Protein AF-A0A972ESP3-F1 (afdb_monomer)

Foldseek 3Di:
DDPLLVVLVVVLVVVVVVLVVVVVVDVVCDVCCDPPNVLQVQLVSQLVSCLSVQNLVSLLVSLLSNLVSVQVVCCVVQVHLRPLCSLLSNLVSQLSSCVRHPVRHPSNLVSVLSNLSSVLSCLLRVVVRPPVDVCSVVCNVVSVVSNVVSVVVVVVVPDD

Radius of gyration: 18.76 Å; Cα contacts (8 Å, |Δi|>4): 196; chains: 1; bounding box: 50×25×58 Å

Sequence (160 aa):
MSKRQQIAFGATLLLIGTALFARQYLPALEPFLSWPLLLVPLGLLGMVSAAILQQGGWLISSTLVTGIGANLWADRALDGGTWASMLAFLGLGLILADLFDPDEKDTWRPGLILIAVSAVLFLLLGGKKYLPWPQLSAFSPLAIALVGLIYILAGLSRKK

Structure (mmCIF, N/CA/C/O backbone):
data_AF-A0A972ESP3-F1
#
_entry.id   AF-A0A972ESP3-F1
#
loop_
_atom_site.group_PDB
_atom_site.id
_atom_site.type_symbol
_atom_site.label_atom_id
_atom_site.label_alt_id
_atom_site.label_comp_id
_atom_site.label_asym_id
_atom_site.label_entity_id
_atom_site.label_seq_id
_atom_site.pdbx_PDB_ins_code
_atom_site.Cartn_x
_atom_site.Cartn_y
_atom_site.Cartn_z
_atom_site.occupancy
_atom_site.B_iso_or_equiv
_atom_site.auth_seq_id
_atom_site.auth_comp_id
_atom_site.auth_asym_id
_atom_site.auth_atom_id
_atom_site.pdbx_PDB_model_num
ATOM 1 N N . MET A 1 1 ? -5.924 4.522 27.106 1.00 67.12 1 MET A N 1
ATOM 2 C CA . MET A 1 1 ? -5.647 3.712 25.899 1.00 67.12 1 MET A CA 1
ATOM 3 C C . MET A 1 1 ? -6.671 2.597 25.800 1.00 67.12 1 MET A C 1
ATOM 5 O O . MET A 1 1 ? -6.947 1.964 26.812 1.00 67.12 1 MET A O 1
ATOM 9 N N . SER A 1 2 ? -7.242 2.366 24.620 1.00 89.31 2 SER A N 1
ATOM 10 C CA . SER A 1 2 ? -8.153 1.240 24.383 1.00 89.31 2 SER A CA 1
ATOM 11 C C . SER A 1 2 ? -7.381 -0.081 24.232 1.00 89.31 2 SER A C 1
ATOM 13 O O . SER A 1 2 ? -6.200 -0.077 23.878 1.00 89.31 2 SER A O 1
ATOM 15 N N . LYS A 1 3 ? -8.046 -1.228 24.448 1.00 89.06 3 LYS A N 1
ATOM 16 C CA . LYS A 1 3 ? -7.444 -2.559 24.206 1.00 89.06 3 LYS A CA 1
ATOM 17 C C . LYS A 1 3 ? -6.880 -2.680 22.782 1.00 89.06 3 LYS A C 1
ATOM 19 O O . LYS A 1 3 ? -5.799 -3.223 22.596 1.00 89.06 3 LYS A O 1
ATOM 24 N N . ARG A 1 4 ? -7.574 -2.111 21.788 1.00 85.38 4 ARG A N 1
ATOM 25 C CA . ARG A 1 4 ? -7.124 -2.070 20.385 1.00 85.38 4 ARG A CA 1
ATOM 26 C C . ARG A 1 4 ? -5.835 -1.270 20.211 1.00 85.38 4 ARG A C 1
ATOM 28 O O . ARG A 1 4 ? -4.937 -1.737 19.526 1.00 85.38 4 ARG A O 1
ATOM 35 N N . GLN A 1 5 ? -5.711 -0.118 20.874 1.00 88.00 5 GLN A N 1
ATOM 36 C CA . GLN A 1 5 ? -4.477 0.680 20.865 1.00 88.00 5 GLN A CA 1
ATOM 37 C C . GLN A 1 5 ? -3.299 -0.063 21.488 1.00 88.00 5 GLN A C 1
ATOM 39 O O . GLN A 1 5 ? -2.206 -0.028 20.934 1.00 88.00 5 GLN A O 1
ATOM 44 N N . GLN A 1 6 ? -3.520 -0.770 22.597 1.00 90.06 6 GLN A N 1
ATOM 45 C CA . GLN A 1 6 ? -2.475 -1.582 23.223 1.00 90.06 6 GLN A CA 1
ATOM 46 C C . GLN A 1 6 ? -2.024 -2.725 22.308 1.00 90.06 6 GLN A C 1
ATOM 48 O O . GLN A 1 6 ? -0.825 -2.939 22.156 1.00 90.06 6 GLN A O 1
ATOM 53 N N . ILE A 1 7 ? -2.967 -3.413 21.656 1.00 89.56 7 ILE A N 1
ATOM 54 C CA . ILE A 1 7 ? -2.663 -4.486 20.699 1.00 89.56 7 ILE A CA 1
ATOM 55 C C . ILE A 1 7 ? -1.924 -3.936 19.477 1.00 89.56 7 ILE A C 1
ATOM 57 O O . ILE A 1 7 ? -0.883 -4.475 19.123 1.00 89.56 7 ILE A O 1
ATOM 61 N N . ALA A 1 8 ? -2.415 -2.859 18.856 1.00 86.81 8 ALA A N 1
ATOM 62 C CA . ALA A 1 8 ? -1.786 -2.266 17.675 1.00 86.81 8 ALA A CA 1
ATOM 63 C C . ALA A 1 8 ? -0.355 -1.802 17.979 1.00 86.81 8 ALA A C 1
ATOM 65 O O . ALA A 1 8 ? 0.578 -2.132 17.248 1.00 86.81 8 ALA A O 1
ATOM 66 N N . PHE A 1 9 ? -0.161 -1.097 19.096 1.00 89.50 9 PHE A N 1
ATOM 67 C CA . PHE A 1 9 ? 1.152 -0.606 19.499 1.00 89.50 9 PHE A CA 1
ATOM 68 C C . PHE A 1 9 ? 2.101 -1.747 19.884 1.00 89.50 9 PHE A C 1
ATOM 70 O O . PHE A 1 9 ? 3.244 -1.774 19.434 1.00 89.50 9 PHE A O 1
ATOM 77 N N . GLY A 1 10 ? 1.618 -2.728 20.654 1.00 89.50 10 GLY A N 1
ATOM 78 C CA . GLY A 1 10 ? 2.394 -3.909 21.031 1.00 89.50 10 GLY A CA 1
ATOM 79 C C . GLY A 1 10 ? 2.805 -4.750 19.823 1.00 89.50 10 GLY A C 1
ATOM 80 O O . GLY A 1 10 ? 3.971 -5.114 19.705 1.00 89.50 10 GLY A O 1
ATOM 81 N N . ALA A 1 11 ? 1.883 -4.996 18.888 1.00 90.81 11 ALA A N 1
ATOM 82 C CA . ALA A 1 11 ? 2.170 -5.704 17.642 1.00 90.81 11 ALA A CA 1
ATOM 83 C C . ALA A 1 11 ? 3.188 -4.941 16.782 1.00 90.81 11 ALA A C 1
ATOM 85 O O . ALA A 1 11 ? 4.127 -5.542 16.267 1.00 90.81 11 ALA A O 1
ATOM 86 N N . THR A 1 12 ? 3.051 -3.616 16.680 1.00 89.69 12 THR A N 1
ATOM 87 C CA . THR A 1 12 ? 3.996 -2.767 15.939 1.00 89.69 12 THR A CA 1
ATOM 88 C C . THR A 1 12 ? 5.397 -2.847 16.532 1.00 89.69 12 THR A C 1
ATOM 90 O O . THR A 1 12 ? 6.356 -3.104 15.809 1.00 89.69 12 THR A O 1
ATOM 93 N N . LEU A 1 13 ? 5.524 -2.675 17.850 1.00 92.19 13 LEU A N 1
ATOM 94 C CA . LEU A 1 13 ? 6.809 -2.764 18.544 1.00 92.19 13 LEU A CA 1
ATOM 95 C C . LEU A 1 13 ? 7.439 -4.148 18.407 1.00 92.19 13 LEU A C 1
ATOM 97 O O . LEU A 1 13 ? 8.644 -4.242 18.181 1.00 92.19 13 LEU A O 1
ATOM 101 N N . LEU A 1 14 ? 6.634 -5.208 18.509 1.00 92.88 14 LEU A N 1
ATOM 102 C CA . LEU A 1 14 ? 7.101 -6.577 18.330 1.00 92.88 14 LEU A CA 1
ATOM 103 C C . LEU A 1 14 ? 7.656 -6.780 16.918 1.00 92.88 14 LEU A C 1
ATOM 105 O O . LEU A 1 14 ? 8.784 -7.237 16.778 1.00 92.88 14 LEU A O 1
ATOM 109 N N . LEU A 1 15 ? 6.925 -6.367 15.880 1.00 91.69 15 LEU A N 1
ATOM 110 C CA . LEU A 1 15 ? 7.372 -6.507 14.492 1.00 91.69 15 LEU A CA 1
ATOM 111 C C . LEU A 1 15 ? 8.633 -5.684 14.197 1.00 91.69 15 LEU A C 1
ATOM 113 O O . LEU A 1 15 ? 9.554 -6.194 13.560 1.00 91.69 15 LEU A O 1
ATOM 117 N N . ILE A 1 16 ? 8.713 -4.447 14.697 1.00 90.25 16 ILE A N 1
ATOM 118 C CA . ILE A 1 16 ? 9.914 -3.608 14.562 1.00 90.25 16 ILE A CA 1
ATOM 119 C C . ILE A 1 16 ? 11.102 -4.260 15.276 1.00 90.25 16 ILE A C 1
ATOM 121 O O . ILE A 1 16 ? 12.173 -4.397 14.687 1.00 90.25 16 ILE A O 1
ATOM 125 N N . GLY A 1 17 ? 10.921 -4.699 16.524 1.00 90.50 17 GLY A N 1
ATOM 126 C CA . GLY A 1 17 ? 11.969 -5.350 17.307 1.00 90.50 17 GLY A CA 1
ATOM 127 C C . GLY A 1 17 ? 12.474 -6.630 16.643 1.00 90.50 17 GLY A C 1
ATOM 128 O O . GLY A 1 17 ? 13.682 -6.814 16.499 1.00 90.50 17 GLY A O 1
ATOM 129 N N . THR A 1 18 ? 11.563 -7.478 16.159 1.00 90.38 18 THR A N 1
ATOM 130 C CA . THR A 1 18 ? 11.909 -8.695 15.417 1.00 90.38 18 THR A CA 1
ATOM 131 C C . THR A 1 18 ? 12.657 -8.375 14.125 1.00 90.38 18 THR A C 1
ATOM 133 O O . THR A 1 18 ? 13.658 -9.027 13.844 1.00 90.38 18 THR A O 1
ATOM 136 N N . ALA A 1 19 ? 12.238 -7.362 13.361 1.00 87.25 19 ALA A N 1
ATOM 137 C CA . ALA A 1 19 ? 12.924 -6.968 12.131 1.00 87.25 19 ALA A CA 1
ATOM 138 C C . ALA A 1 19 ? 14.351 -6.456 12.397 1.00 87.25 19 ALA A C 1
ATOM 140 O O . ALA A 1 19 ? 15.290 -6.846 11.701 1.00 87.25 19 ALA A O 1
ATOM 141 N N . LEU A 1 20 ? 14.535 -5.628 13.431 1.00 89.12 20 LEU A N 1
ATOM 142 C CA . LEU A 1 20 ? 15.851 -5.114 13.825 1.00 89.12 20 LEU A CA 1
ATOM 143 C C . LEU A 1 20 ? 16.772 -6.212 14.363 1.00 89.12 20 LEU A C 1
ATOM 145 O O . LEU A 1 20 ? 17.969 -6.193 14.083 1.00 89.12 20 LEU A O 1
ATOM 149 N N . PHE A 1 21 ? 16.227 -7.178 15.103 1.00 90.94 21 PHE A N 1
ATOM 150 C CA . PHE A 1 21 ? 16.976 -8.346 15.557 1.00 90.94 21 PHE A CA 1
ATOM 151 C C . PHE A 1 21 ? 17.382 -9.233 14.373 1.00 90.94 21 PHE A C 1
ATOM 153 O O . PHE A 1 21 ? 18.556 -9.561 14.218 1.00 90.94 21 PHE A O 1
ATOM 160 N N . ALA A 1 22 ? 16.438 -9.554 13.483 1.00 89.94 22 ALA A N 1
ATOM 161 C CA . ALA A 1 22 ? 16.681 -10.383 12.304 1.00 89.94 22 ALA A CA 1
ATOM 162 C C . ALA A 1 22 ? 17.736 -9.778 11.365 1.00 89.94 22 ALA A C 1
ATOM 164 O O . ALA A 1 22 ? 18.548 -10.516 10.807 1.00 89.94 22 ALA A O 1
ATOM 165 N N . ARG A 1 23 ? 17.784 -8.443 11.241 1.00 87.56 23 ARG A N 1
ATOM 166 C CA . ARG A 1 23 ? 18.795 -7.717 10.455 1.00 87.56 23 ARG A CA 1
ATOM 167 C C . ARG A 1 23 ? 20.233 -8.089 10.830 1.00 87.56 23 ARG A C 1
ATOM 169 O O . ARG A 1 23 ? 21.089 -8.113 9.95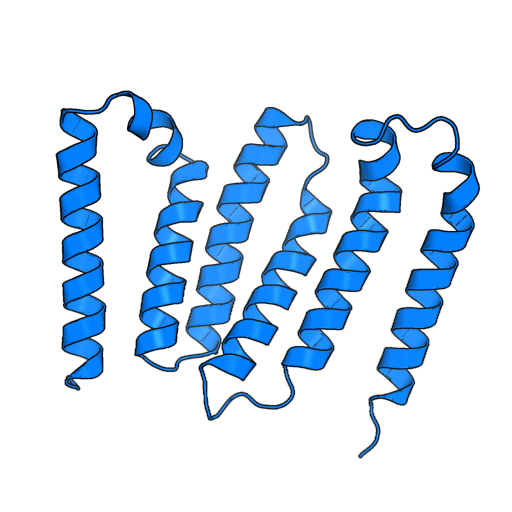5 1.00 87.56 23 ARG A O 1
ATOM 176 N N . GLN A 1 24 ? 20.503 -8.392 12.100 1.00 88.75 24 GLN A N 1
ATOM 177 C CA . GLN A 1 24 ? 21.856 -8.721 12.571 1.00 88.75 24 GLN A CA 1
ATOM 178 C C . GLN A 1 24 ? 22.343 -10.089 12.073 1.00 88.75 24 GLN A C 1
ATOM 180 O O . GLN A 1 24 ? 23.546 -10.307 11.959 1.00 88.75 24 GLN A O 1
ATOM 185 N N . TYR A 1 25 ? 21.417 -11.000 11.763 1.00 92.31 25 TYR A N 1
ATOM 186 C CA . TYR A 1 25 ? 21.721 -12.388 11.400 1.00 92.31 25 TYR A CA 1
ATOM 187 C C . TYR A 1 25 ? 21.428 -12.709 9.929 1.00 92.31 25 TYR A C 1
ATOM 189 O O . TYR A 1 25 ? 21.960 -13.680 9.394 1.00 92.31 25 TYR A O 1
ATOM 197 N N . LEU A 1 26 ? 20.592 -11.908 9.263 1.00 91.94 26 LEU A N 1
ATOM 198 C CA . LEU A 1 26 ? 20.166 -12.115 7.880 1.00 91.94 26 LEU A CA 1
ATOM 199 C C . LEU A 1 26 ? 20.594 -10.925 7.006 1.00 91.94 26 LEU A C 1
ATOM 201 O O . LEU A 1 26 ? 19.820 -9.978 6.844 1.00 91.94 26 LEU A O 1
ATOM 205 N N . PRO A 1 27 ? 21.781 -10.974 6.370 1.00 87.19 27 PRO A N 1
ATOM 206 C CA . PRO A 1 27 ? 22.252 -9.893 5.498 1.00 87.19 27 PRO A CA 1
ATOM 207 C C . PRO A 1 27 ? 21.335 -9.665 4.286 1.00 87.19 27 PRO A C 1
ATOM 209 O O . PRO A 1 27 ? 21.300 -8.571 3.736 1.00 87.19 27 PRO A O 1
ATOM 212 N N . ALA A 1 28 ? 20.523 -10.657 3.903 1.00 88.75 28 ALA A N 1
ATOM 213 C CA . ALA A 1 28 ? 19.506 -10.519 2.860 1.00 88.75 28 ALA A CA 1
ATOM 214 C C . ALA A 1 28 ? 18.411 -9.477 3.183 1.00 88.75 28 ALA A C 1
ATOM 216 O O . ALA A 1 28 ? 17.700 -9.047 2.278 1.00 88.75 28 ALA A O 1
ATOM 217 N N . LEU A 1 29 ? 18.263 -9.060 4.449 1.00 85.50 29 LEU A N 1
ATOM 218 C CA . LEU A 1 29 ? 17.293 -8.040 4.863 1.00 85.50 29 LEU A CA 1
ATOM 219 C C . LEU A 1 29 ? 17.808 -6.601 4.703 1.00 85.50 29 LEU A C 1
ATOM 221 O O . LEU A 1 29 ? 16.993 -5.679 4.685 1.00 85.50 29 LEU A O 1
ATOM 225 N N . GLU A 1 30 ? 19.123 -6.389 4.562 1.00 86.69 30 GLU A N 1
ATOM 226 C CA . GLU A 1 30 ? 19.724 -5.050 4.419 1.00 86.69 30 GLU A CA 1
ATOM 227 C C . GLU A 1 30 ? 19.087 -4.211 3.298 1.00 86.69 30 GLU A C 1
ATOM 229 O O . GLU A 1 30 ? 18.685 -3.075 3.561 1.00 86.69 30 GLU A O 1
ATOM 234 N N . PRO A 1 31 ? 18.881 -4.738 2.073 1.00 85.69 31 PRO A N 1
ATOM 235 C CA . PRO A 1 31 ? 18.258 -3.962 1.005 1.00 85.69 31 PRO A CA 1
ATOM 236 C C . PRO A 1 31 ? 16.851 -3.472 1.367 1.00 85.69 31 PRO A C 1
ATOM 238 O O . PRO A 1 31 ? 16.501 -2.343 1.046 1.00 85.69 31 PRO A O 1
ATOM 241 N N . PHE A 1 32 ? 16.064 -4.278 2.084 1.00 84.06 32 PHE A N 1
ATOM 242 C CA . PHE A 1 32 ? 14.688 -3.938 2.461 1.00 84.06 32 PHE A CA 1
ATOM 243 C C . PHE A 1 32 ? 14.605 -2.964 3.641 1.00 84.06 32 PHE A C 1
ATOM 245 O O . PHE A 1 32 ? 13.646 -2.203 3.742 1.00 84.06 32 PHE A O 1
ATOM 252 N N . LEU A 1 33 ? 15.602 -2.979 4.529 1.00 87.44 33 LEU A N 1
ATOM 253 C CA . LEU A 1 33 ? 15.689 -2.099 5.699 1.00 87.44 33 LEU A CA 1
ATOM 254 C C . LEU A 1 33 ? 16.546 -0.849 5.451 1.00 87.44 33 LEU A C 1
ATOM 256 O O . LEU A 1 33 ? 16.758 -0.048 6.364 1.00 87.44 33 LEU A O 1
ATOM 260 N N . SER A 1 34 ? 17.016 -0.660 4.221 1.00 88.62 34 SER A N 1
ATOM 261 C CA . SER A 1 34 ? 17.757 0.522 3.795 1.00 88.62 34 SER A CA 1
ATOM 262 C C . SER A 1 34 ? 16.864 1.489 3.019 1.00 88.62 34 SER A C 1
ATOM 264 O O . SER A 1 34 ? 15.798 1.148 2.502 1.00 88.62 34 SER A O 1
ATOM 266 N N . TRP A 1 35 ? 17.277 2.750 2.961 1.00 87.38 35 TRP A N 1
ATOM 267 C CA . TRP A 1 35 ? 16.559 3.768 2.206 1.00 87.38 35 TRP A CA 1
ATOM 268 C C . TRP A 1 35 ? 16.658 3.521 0.685 1.00 87.38 35 TRP A C 1
ATOM 270 O O . TRP A 1 35 ? 17.768 3.327 0.179 1.00 87.38 35 TRP A O 1
ATOM 280 N N . PRO A 1 36 ? 15.561 3.631 -0.093 1.00 90.25 36 PRO A N 1
ATOM 281 C CA . PRO A 1 36 ? 14.208 4.063 0.285 1.00 90.25 36 PRO A CA 1
ATOM 282 C C . PRO A 1 36 ? 13.254 2.914 0.640 1.00 90.25 36 PRO A C 1
ATOM 284 O O . PRO A 1 36 ? 12.135 3.167 1.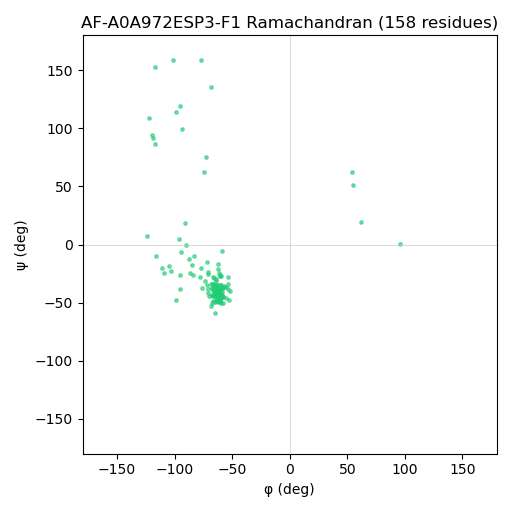084 1.00 90.25 36 PRO A O 1
ATOM 287 N N . LEU A 1 37 ? 13.679 1.663 0.445 1.00 90.25 37 LEU A N 1
ATOM 288 C CA . LEU A 1 37 ? 12.840 0.482 0.634 1.00 90.25 37 LEU A CA 1
ATOM 289 C C . LEU A 1 37 ? 12.310 0.347 2.060 1.00 90.25 37 LEU A C 1
ATOM 291 O O . LEU A 1 37 ? 11.205 -0.156 2.201 1.00 90.25 37 LEU A O 1
ATOM 295 N N . LEU A 1 38 ? 13.006 0.877 3.074 1.00 92.25 38 LEU A N 1
ATOM 296 C CA . LEU A 1 38 ? 12.555 0.921 4.472 1.00 92.25 38 LEU A CA 1
ATOM 297 C C . LEU A 1 38 ? 11.160 1.555 4.640 1.00 92.25 38 LEU A C 1
ATOM 299 O O . LEU A 1 38 ? 10.424 1.197 5.560 1.00 92.25 38 LEU A O 1
ATOM 303 N N . LEU A 1 39 ? 10.762 2.466 3.747 1.00 93.94 39 LEU A N 1
ATOM 304 C CA . LEU A 1 39 ? 9.427 3.067 3.772 1.00 93.94 39 LEU A CA 1
ATOM 305 C C . LEU A 1 39 ? 8.314 2.055 3.463 1.00 93.94 39 LEU A C 1
ATOM 307 O O . LEU A 1 39 ? 7.204 2.219 3.958 1.00 93.94 39 LEU A O 1
ATOM 311 N N . VAL A 1 40 ? 8.597 1.002 2.692 1.00 93.12 40 VAL A N 1
ATOM 312 C CA . VAL A 1 40 ? 7.623 -0.047 2.355 1.00 93.12 40 VAL A CA 1
ATOM 313 C C . VAL A 1 40 ? 7.188 -0.831 3.601 1.00 93.12 40 VAL A C 1
ATOM 315 O O . VAL A 1 40 ? 6.000 -0.794 3.914 1.00 93.12 40 VAL A O 1
ATOM 318 N N . PRO A 1 41 ? 8.076 -1.497 4.371 1.00 92.31 41 PRO A N 1
ATOM 319 C CA . PRO A 1 41 ? 7.665 -2.204 5.576 1.00 92.31 41 PRO A CA 1
ATOM 320 C C . PRO A 1 41 ? 7.110 -1.255 6.643 1.00 92.31 41 PRO A C 1
ATOM 322 O O . PRO A 1 41 ? 6.153 -1.621 7.314 1.00 92.31 41 PRO A O 1
ATOM 325 N N . LEU A 1 42 ? 7.629 -0.028 6.782 1.00 93.25 42 LEU A N 1
ATOM 326 C CA . LEU A 1 42 ? 7.059 0.954 7.716 1.00 93.25 42 LEU A CA 1
ATOM 327 C C . LEU A 1 42 ? 5.632 1.363 7.333 1.00 93.25 42 LEU A C 1
ATOM 329 O O . LEU A 1 42 ? 4.756 1.434 8.194 1.00 93.25 42 LEU A O 1
ATOM 333 N N . GLY A 1 43 ? 5.389 1.605 6.046 1.00 95.00 43 GLY A N 1
ATOM 334 C CA . GLY A 1 43 ? 4.063 1.894 5.525 1.00 95.00 43 GLY A CA 1
ATOM 335 C C . GLY A 1 43 ? 3.111 0.715 5.724 1.00 95.00 43 GLY A C 1
ATOM 336 O O . GLY A 1 43 ? 2.030 0.910 6.268 1.00 95.00 43 GLY A O 1
ATOM 337 N N . LEU A 1 44 ? 3.538 -0.516 5.424 1.00 94.50 44 LEU A N 1
ATOM 338 C CA . LEU A 1 44 ? 2.746 -1.730 5.662 1.00 94.50 44 LEU A CA 1
ATOM 339 C C . LEU A 1 44 ? 2.410 -1.931 7.148 1.00 94.50 44 LEU A C 1
ATOM 341 O O . LEU A 1 44 ? 1.267 -2.232 7.486 1.00 94.50 44 LEU A O 1
ATOM 345 N N . LEU A 1 45 ? 3.375 -1.717 8.048 1.00 94.69 45 LEU A N 1
ATOM 346 C CA . LEU A 1 45 ? 3.138 -1.752 9.495 1.00 94.69 45 LEU A CA 1
ATOM 347 C C . LEU A 1 45 ? 2.118 -0.692 9.921 1.00 94.69 45 LEU A C 1
ATOM 349 O O . LEU A 1 45 ? 1.218 -0.978 10.715 1.00 94.69 45 LEU A O 1
ATOM 353 N N . GLY A 1 46 ? 2.223 0.514 9.363 1.00 94.81 46 GLY A N 1
ATOM 354 C CA . GLY A 1 46 ? 1.246 1.578 9.559 1.00 94.81 46 GLY A CA 1
ATOM 355 C C . GLY A 1 46 ? -0.147 1.196 9.053 1.00 94.81 46 GLY A C 1
ATOM 356 O O . GLY A 1 46 ? -1.116 1.405 9.771 1.00 94.81 46 GLY A O 1
ATOM 357 N N . MET A 1 47 ? -0.256 0.551 7.886 1.00 94.88 47 MET A N 1
ATOM 358 C CA . MET A 1 47 ? -1.533 0.084 7.327 1.00 94.88 47 MET A CA 1
ATOM 359 C C . MET A 1 47 ? -2.197 -0.954 8.236 1.00 94.88 47 MET A C 1
ATOM 361 O O . MET A 1 47 ? -3.379 -0.828 8.540 1.00 94.88 47 MET A O 1
ATOM 365 N N . VAL A 1 48 ? -1.439 -1.946 8.719 1.00 94.50 48 VAL A N 1
ATOM 366 C CA . VAL A 1 48 ? -1.950 -2.959 9.661 1.00 94.50 48 VAL A CA 1
ATOM 367 C C . VAL A 1 48 ? -2.410 -2.302 10.963 1.00 94.50 48 VAL A C 1
ATOM 369 O O . VAL A 1 48 ? -3.487 -2.609 11.474 1.00 94.50 48 VAL A O 1
ATOM 372 N N . SER A 1 49 ? -1.626 -1.358 11.481 1.00 93.31 49 SER A N 1
ATOM 373 C CA . SER A 1 49 ? -1.959 -0.629 12.708 1.00 93.31 49 SER A CA 1
ATOM 374 C C . SER A 1 49 ? -3.222 0.214 12.546 1.00 93.31 49 SER A C 1
ATOM 376 O O . SER A 1 49 ? -4.130 0.132 13.37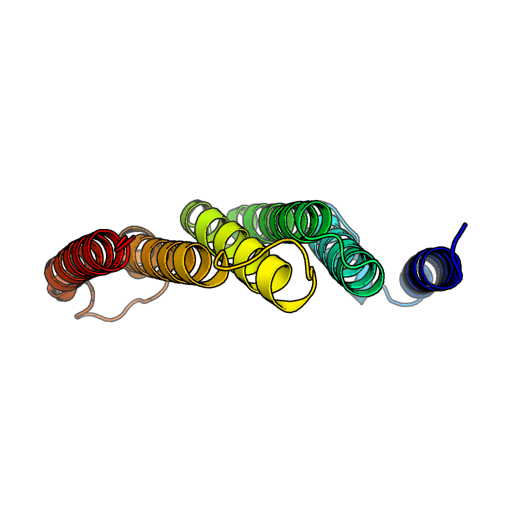4 1.00 93.31 49 SER A O 1
ATOM 378 N N . ALA A 1 50 ? -3.306 0.974 11.455 1.00 93.38 50 ALA A N 1
ATOM 379 C CA . ALA A 1 50 ? -4.449 1.802 11.102 1.00 93.38 50 ALA A CA 1
ATOM 380 C C . ALA A 1 50 ? -5.716 0.965 10.881 1.00 93.38 50 ALA A C 1
ATOM 382 O O . ALA A 1 50 ? -6.788 1.367 11.326 1.00 93.38 50 ALA A O 1
ATOM 383 N N . ALA A 1 51 ? -5.599 -0.223 10.281 1.00 92.94 51 ALA A N 1
ATOM 384 C CA . ALA A 1 51 ? -6.712 -1.153 10.107 1.00 92.94 51 ALA A CA 1
ATOM 385 C C . ALA A 1 51 ? -7.238 -1.691 11.451 1.00 92.94 51 ALA A C 1
ATOM 387 O O . ALA A 1 51 ? -8.446 -1.714 11.681 1.00 92.94 51 ALA A O 1
ATOM 388 N N . ILE A 1 52 ? -6.351 -2.068 12.383 1.00 92.38 52 ILE A N 1
ATOM 389 C CA . ILE A 1 52 ? -6.744 -2.517 13.737 1.00 92.38 52 ILE A CA 1
ATOM 390 C C . ILE A 1 52 ? -7.460 -1.396 14.505 1.00 92.38 52 ILE A C 1
ATOM 392 O O . ILE A 1 52 ? -8.405 -1.645 15.269 1.00 92.38 52 ILE A O 1
ATOM 396 N N . LEU A 1 53 ? -6.982 -0.168 14.311 1.00 92.69 53 LEU A N 1
ATOM 397 C CA . LEU A 1 53 ? -7.499 1.035 14.949 1.00 92.69 53 LEU A CA 1
ATOM 398 C C . LEU A 1 53 ? -8.712 1.633 14.249 1.00 92.69 53 LEU A C 1
ATOM 400 O O . LEU A 1 53 ? -9.344 2.494 14.853 1.00 92.69 53 LEU A O 1
ATOM 404 N N . GLN A 1 54 ? -9.041 1.147 13.050 1.00 92.44 54 GLN A N 1
ATOM 405 C CA . GLN A 1 54 ? -10.141 1.633 12.220 1.00 92.44 54 GLN A CA 1
ATOM 406 C C . GLN A 1 54 ? -10.016 3.139 11.963 1.00 92.44 54 GLN A C 1
ATOM 408 O O . GLN A 1 54 ? -10.924 3.902 12.249 1.00 92.44 54 GLN A O 1
ATOM 413 N N . GLN A 1 55 ? -8.833 3.565 11.509 1.00 93.25 55 GLN A N 1
ATOM 414 C CA . GLN A 1 55 ? -8.531 4.966 11.205 1.00 93.25 55 GLN A CA 1
ATOM 415 C C . GLN A 1 55 ? -8.151 5.113 9.732 1.00 93.25 55 GLN A C 1
ATOM 417 O O . GLN A 1 55 ? -6.985 4.959 9.357 1.00 93.25 55 GLN A O 1
ATOM 422 N N . GLY A 1 56 ? -9.131 5.440 8.897 1.00 91.25 56 GLY A N 1
ATOM 423 C CA . GLY A 1 56 ? -9.026 5.526 7.444 1.00 91.25 56 GLY A CA 1
ATOM 424 C C . GLY A 1 56 ? -7.997 6.556 6.994 1.00 91.25 56 GLY A C 1
ATOM 425 O O . GLY A 1 56 ? -7.139 6.251 6.168 1.00 91.25 56 GLY A O 1
ATOM 426 N N . GLY A 1 57 ? -7.973 7.737 7.620 1.00 92.50 57 GLY A N 1
ATOM 427 C CA . GLY A 1 57 ? -6.967 8.770 7.338 1.00 92.50 57 GLY A CA 1
ATOM 428 C C . GLY A 1 57 ? -5.521 8.302 7.564 1.00 92.50 57 GLY A C 1
ATOM 429 O O . GLY A 1 57 ? -4.625 8.612 6.767 1.00 92.50 57 GLY A O 1
ATOM 430 N N . TRP A 1 58 ? -5.280 7.502 8.612 1.00 93.81 58 TRP A N 1
ATOM 431 C CA . TRP A 1 58 ? -3.961 6.907 8.843 1.00 93.81 58 TRP A CA 1
ATOM 432 C C . TRP A 1 58 ? -3.661 5.821 7.804 1.00 93.81 58 TRP A C 1
ATOM 434 O O . TRP A 1 58 ? -2.556 5.763 7.271 1.00 93.81 58 TRP A O 1
ATOM 444 N N . LEU A 1 59 ? -4.661 5.030 7.428 1.00 95.12 59 LEU A N 1
ATOM 445 C CA . LEU A 1 59 ? -4.538 3.973 6.430 1.00 95.12 59 LEU A CA 1
ATOM 446 C C . LEU A 1 59 ? -4.171 4.529 5.040 1.00 95.12 59 LEU A C 1
ATOM 448 O O . LEU A 1 59 ? -3.239 4.030 4.401 1.00 95.12 59 LEU A O 1
ATOM 452 N N . ILE A 1 60 ? -4.806 5.626 4.616 1.00 95.38 60 ILE A N 1
ATOM 453 C CA . ILE A 1 60 ? -4.463 6.354 3.383 1.00 95.38 60 ILE A CA 1
ATOM 454 C C . ILE A 1 60 ? -3.012 6.836 3.450 1.00 95.38 60 ILE A C 1
ATOM 456 O O . ILE A 1 60 ? -2.218 6.567 2.547 1.00 95.38 60 ILE A O 1
ATOM 460 N N . SER A 1 61 ? -2.643 7.491 4.552 1.00 95.62 61 SER A N 1
ATOM 461 C CA . SER A 1 61 ? -1.296 8.033 4.754 1.00 95.62 61 SER A CA 1
ATOM 462 C C . SER A 1 61 ? -0.225 6.936 4.730 1.00 95.62 61 SER A C 1
ATOM 464 O O . SER A 1 61 ? 0.799 7.074 4.066 1.00 95.62 61 SER A O 1
ATOM 466 N N . SER A 1 62 ? -0.465 5.805 5.393 1.00 96.12 62 SER A N 1
ATOM 467 C CA . SER A 1 62 ? 0.449 4.660 5.415 1.00 96.12 62 SER A CA 1
ATOM 468 C C . SER A 1 62 ? 0.563 3.957 4.060 1.00 96.12 62 SER A C 1
ATOM 470 O O . SER A 1 62 ? 1.653 3.514 3.683 1.00 96.12 62 SER A O 1
ATOM 472 N N . THR A 1 63 ? -0.520 3.919 3.281 1.00 96.06 63 THR A N 1
ATOM 473 C CA . THR A 1 63 ? -0.485 3.411 1.902 1.00 96.06 63 THR A CA 1
ATOM 474 C C . THR A 1 63 ? 0.355 4.320 1.003 1.00 96.06 63 THR A C 1
ATOM 476 O O . THR A 1 63 ? 1.167 3.833 0.217 1.00 96.06 63 THR A O 1
ATOM 479 N N . LEU A 1 64 ? 0.248 5.643 1.170 1.00 94.69 64 LEU A N 1
ATOM 480 C CA . LEU A 1 64 ? 1.097 6.607 0.466 1.00 94.69 64 LEU A CA 1
ATOM 481 C C . LEU A 1 64 ? 2.571 6.483 0.862 1.00 94.69 64 LEU A C 1
ATOM 483 O O . LEU A 1 64 ? 3.425 6.500 -0.018 1.00 94.69 64 LEU A O 1
ATOM 487 N N . VAL A 1 65 ? 2.889 6.299 2.148 1.00 95.38 65 VAL A N 1
ATOM 488 C CA . VAL A 1 65 ? 4.271 6.050 2.608 1.00 95.38 65 VAL A CA 1
ATOM 489 C C . VAL A 1 65 ? 4.852 4.800 1.943 1.00 95.38 65 VAL A C 1
ATOM 491 O O . VAL A 1 65 ? 5.972 4.839 1.428 1.00 95.38 65 VAL A O 1
ATOM 494 N N . THR A 1 66 ? 4.063 3.725 1.870 1.00 94.75 66 THR A N 1
ATOM 495 C CA . THR A 1 66 ? 4.433 2.505 1.137 1.00 94.75 66 THR A CA 1
ATOM 496 C C . THR A 1 66 ? 4.703 2.814 -0.339 1.00 94.75 66 THR A C 1
ATOM 498 O O . THR A 1 66 ? 5.723 2.395 -0.889 1.00 94.75 66 THR A O 1
ATOM 501 N N . GLY A 1 67 ? 3.831 3.607 -0.967 1.00 92.44 67 GLY A N 1
ATOM 502 C CA . GLY A 1 67 ? 3.972 4.040 -2.355 1.00 92.44 67 GLY A CA 1
ATOM 503 C C . GLY A 1 67 ? 5.194 4.914 -2.622 1.00 92.44 67 GLY A C 1
ATOM 504 O O . GLY A 1 67 ? 5.843 4.753 -3.654 1.00 92.44 67 GLY A O 1
ATOM 505 N N . ILE A 1 68 ? 5.565 5.793 -1.687 1.00 92.00 68 ILE A N 1
ATOM 506 C CA . ILE A 1 68 ? 6.801 6.586 -1.750 1.00 92.00 68 ILE A CA 1
ATOM 507 C C . ILE A 1 68 ? 8.018 5.661 -1.761 1.00 92.00 68 ILE A C 1
ATOM 509 O O . ILE A 1 68 ? 8.867 5.791 -2.643 1.00 92.00 68 ILE A O 1
ATOM 513 N N . GLY A 1 69 ? 8.080 4.697 -0.840 1.00 91.81 69 GLY A N 1
ATOM 514 C CA . GLY A 1 69 ? 9.166 3.717 -0.792 1.00 91.81 69 GLY A CA 1
ATOM 515 C C . GLY A 1 69 ? 9.303 2.920 -2.082 1.00 91.81 69 GLY A C 1
ATOM 516 O O . GLY A 1 69 ? 10.388 2.855 -2.665 1.00 91.81 69 GLY A O 1
ATOM 517 N N . ALA A 1 70 ? 8.185 2.363 -2.552 1.00 89.19 70 ALA A N 1
ATOM 518 C CA . ALA A 1 70 ? 8.136 1.578 -3.777 1.00 89.19 70 ALA A CA 1
ATOM 519 C C . ALA A 1 70 ? 8.561 2.402 -5.000 1.00 89.19 70 ALA A C 1
ATOM 521 O O . ALA A 1 70 ? 9.350 1.924 -5.812 1.00 89.19 70 ALA A O 1
ATOM 522 N N . ASN A 1 71 ? 8.102 3.652 -5.112 1.00 88.06 71 ASN A N 1
ATOM 523 C CA . ASN A 1 71 ? 8.443 4.513 -6.242 1.00 88.06 71 ASN A CA 1
ATOM 524 C C . ASN A 1 71 ? 9.888 4.963 -6.250 1.00 88.06 71 ASN A C 1
ATOM 526 O O . ASN A 1 71 ? 10.510 4.920 -7.301 1.00 88.06 71 ASN A O 1
ATOM 530 N N . LEU A 1 72 ? 10.433 5.377 -5.108 1.00 89.12 72 LEU A N 1
ATOM 531 C CA . LEU A 1 72 ? 11.837 5.773 -5.037 1.00 89.12 72 LEU A CA 1
ATOM 532 C C . LEU A 1 72 ? 12.764 4.589 -5.325 1.00 89.12 72 LEU A C 1
ATOM 534 O O . LEU A 1 72 ? 13.822 4.765 -5.927 1.00 89.12 72 LEU A O 1
ATOM 538 N N . TRP A 1 73 ? 12.381 3.380 -4.908 1.00 86.69 73 TRP A N 1
ATOM 539 C CA . TRP A 1 73 ? 13.117 2.173 -5.269 1.00 86.69 73 TRP A CA 1
ATOM 540 C C . TRP A 1 73 ? 13.012 1.879 -6.767 1.00 86.69 73 TRP A C 1
ATOM 542 O O . TRP A 1 73 ? 14.030 1.701 -7.433 1.00 86.69 73 TRP A O 1
ATOM 552 N N . ALA A 1 74 ? 11.791 1.874 -7.302 1.00 81.69 74 ALA A N 1
ATOM 553 C CA . ALA A 1 74 ? 11.549 1.590 -8.706 1.00 81.69 74 ALA A CA 1
ATOM 554 C C . ALA A 1 74 ? 12.189 2.652 -9.614 1.00 81.69 74 ALA A C 1
ATOM 556 O O . ALA A 1 74 ? 12.654 2.313 -10.690 1.00 81.69 74 ALA A O 1
ATOM 557 N N . ASP A 1 75 ? 12.288 3.908 -9.179 1.00 82.75 75 ASP A N 1
ATOM 558 C CA . ASP A 1 75 ? 12.903 4.993 -9.945 1.00 82.75 75 ASP A CA 1
ATOM 559 C C . ASP A 1 75 ? 14.393 4.726 -10.166 1.00 82.75 75 ASP A C 1
ATOM 561 O O . ASP A 1 75 ? 14.882 4.797 -11.292 1.00 82.75 75 ASP A O 1
ATOM 565 N N . ARG A 1 76 ? 15.080 4.294 -9.100 1.00 82.94 76 ARG A N 1
ATOM 566 C CA . ARG A 1 76 ? 16.483 3.864 -9.147 1.00 82.94 76 ARG A CA 1
ATOM 567 C C . ARG A 1 76 ? 16.686 2.588 -9.959 1.00 82.94 76 ARG A C 1
ATOM 569 O O . ARG A 1 76 ? 17.739 2.424 -10.560 1.00 82.94 76 ARG A O 1
ATOM 576 N N . ALA A 1 77 ? 15.721 1.671 -9.930 1.00 79.69 77 ALA A N 1
ATOM 577 C CA . ALA A 1 77 ? 15.830 0.380 -10.607 1.00 79.69 77 ALA A CA 1
ATOM 578 C C . ALA A 1 77 ? 15.433 0.433 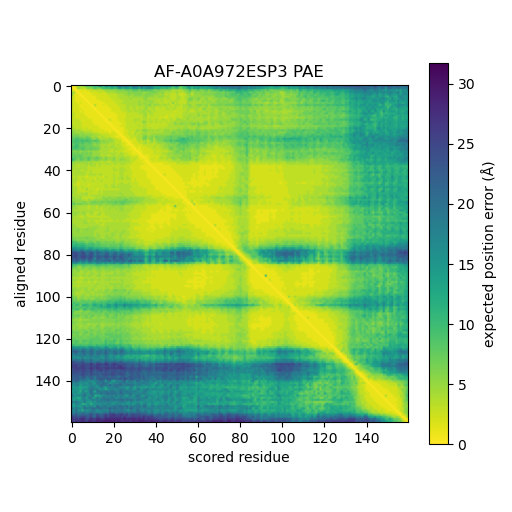-12.093 1.00 79.69 77 ALA A C 1
ATOM 580 O O . ALA A 1 77 ? 15.865 -0.416 -12.868 1.00 79.69 77 ALA A O 1
ATOM 581 N N . LEU A 1 78 ? 14.580 1.385 -12.484 1.00 73.19 78 LEU A N 1
ATOM 582 C CA . LEU A 1 78 ? 13.895 1.401 -13.779 1.00 73.19 78 LEU A CA 1
ATOM 583 C C . LEU A 1 78 ? 14.129 2.685 -14.597 1.00 73.19 78 LEU A C 1
ATOM 585 O O . LEU A 1 78 ? 13.499 2.850 -15.648 1.00 73.19 78 LEU A O 1
ATOM 589 N N . ASP A 1 79 ? 15.012 3.585 -14.162 1.00 68.06 79 ASP A N 1
ATOM 590 C CA . ASP A 1 79 ? 15.348 4.846 -14.839 1.00 68.06 79 ASP A CA 1
ATOM 591 C C . ASP A 1 79 ? 14.108 5.728 -15.141 1.00 68.06 79 ASP A C 1
ATOM 593 O O . ASP A 1 79 ? 13.785 5.976 -16.309 1.00 68.06 79 ASP A O 1
ATOM 597 N N . GLY A 1 80 ? 13.372 6.194 -14.121 1.00 61.00 80 GLY A N 1
ATOM 598 C CA . GLY A 1 80 ? 12.462 7.351 -14.276 1.00 61.00 80 GLY A CA 1
ATOM 599 C C . GLY A 1 80 ? 10.969 7.106 -14.559 1.00 61.00 80 GLY A C 1
ATOM 600 O O . GLY A 1 80 ? 10.222 8.067 -14.737 1.00 61.00 80 GLY A O 1
ATOM 601 N N . GLY A 1 81 ? 10.487 5.862 -14.648 1.00 59.38 81 GLY A N 1
ATOM 602 C CA . GLY A 1 81 ? 9.121 5.548 -15.121 1.00 59.38 81 GLY A CA 1
ATOM 603 C C . GLY A 1 81 ? 8.003 5.462 -14.068 1.00 59.38 81 GLY A C 1
ATOM 604 O O . GLY A 1 81 ? 6.979 4.830 -14.324 1.00 59.38 81 GLY A O 1
ATOM 605 N N . THR A 1 82 ? 8.183 6.023 -12.873 1.00 61.72 82 THR A N 1
ATOM 606 C CA . THR A 1 82 ? 7.487 5.562 -11.652 1.00 61.72 82 THR A CA 1
ATOM 607 C C . THR A 1 82 ? 6.315 6.412 -11.165 1.00 61.72 82 THR A C 1
ATOM 609 O O . THR A 1 82 ? 5.418 5.899 -10.496 1.00 61.72 82 THR A O 1
ATOM 612 N N . TRP A 1 83 ? 6.252 7.694 -11.532 1.00 59.47 83 TRP A N 1
ATOM 613 C CA . TRP A 1 83 ? 5.323 8.650 -10.907 1.00 59.47 83 TRP A CA 1
ATOM 614 C C . TRP A 1 83 ? 3.832 8.296 -11.063 1.00 59.47 83 TRP A C 1
ATOM 616 O O . TRP A 1 83 ? 3.020 8.609 -10.192 1.00 59.47 83 TRP A O 1
ATOM 626 N N . ALA A 1 84 ? 3.471 7.568 -12.125 1.00 59.81 84 ALA A N 1
ATOM 627 C CA . ALA A 1 84 ? 2.098 7.129 -12.367 1.00 59.81 84 ALA A CA 1
ATOM 628 C C . ALA A 1 84 ? 1.545 6.233 -11.243 1.00 59.81 84 ALA A C 1
ATOM 630 O O . ALA A 1 84 ? 0.335 6.235 -11.026 1.00 59.81 84 ALA A O 1
ATOM 631 N N . SER A 1 85 ? 2.387 5.515 -10.489 1.00 74.25 85 SER A N 1
ATOM 632 C CA . SER A 1 85 ? 1.920 4.561 -9.476 1.00 74.25 85 SER A CA 1
ATOM 633 C C . SER A 1 85 ? 1.437 5.221 -8.173 1.00 74.25 85 SER A C 1
ATOM 635 O O . SER A 1 85 ? 0.645 4.619 -7.452 1.00 74.25 85 SER A O 1
ATOM 637 N N . MET A 1 86 ? 1.833 6.469 -7.873 1.00 87.25 86 MET A N 1
ATOM 638 C CA . MET A 1 86 ? 1.370 7.170 -6.659 1.00 87.25 86 MET A CA 1
ATOM 639 C C . MET A 1 86 ? -0.152 7.305 -6.611 1.00 87.25 86 MET A C 1
ATOM 641 O O . MET A 1 86 ? -0.756 7.163 -5.551 1.00 87.25 86 MET A O 1
A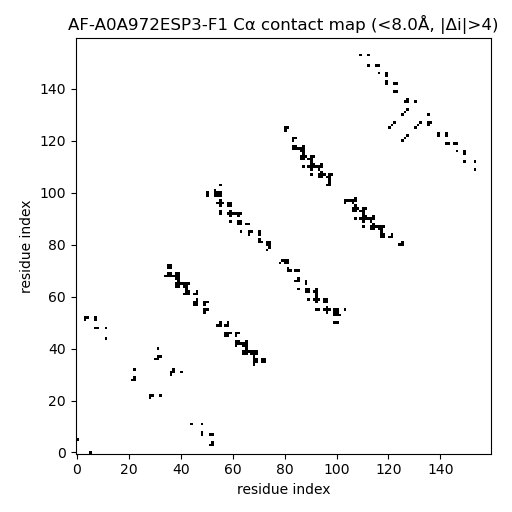TOM 645 N N . LEU A 1 87 ? -0.774 7.531 -7.771 1.00 88.81 87 LEU A N 1
ATOM 646 C CA . LEU A 1 87 ? -2.229 7.573 -7.918 1.00 88.81 87 LEU A CA 1
ATOM 647 C C . LEU A 1 87 ? -2.868 6.223 -7.569 1.00 88.81 87 LEU A C 1
ATOM 649 O O . LEU A 1 87 ? -3.893 6.198 -6.892 1.00 88.81 87 LEU A O 1
ATOM 653 N N . ALA A 1 88 ? -2.244 5.105 -7.956 1.00 90.75 88 ALA A N 1
ATOM 654 C CA . ALA A 1 88 ? -2.698 3.780 -7.545 1.00 90.75 88 ALA A CA 1
ATOM 655 C C . ALA A 1 88 ? -2.564 3.579 -6.031 1.00 90.75 88 ALA A C 1
ATOM 657 O O . ALA A 1 88 ? -3.495 3.063 -5.424 1.00 90.75 88 ALA A O 1
ATOM 658 N N . PHE A 1 89 ? -1.473 4.024 -5.397 1.00 93.81 89 PHE A N 1
ATOM 659 C CA . PHE A 1 89 ? -1.335 3.939 -3.935 1.00 93.81 89 PHE A CA 1
ATOM 660 C C . PHE A 1 89 ? -2.351 4.813 -3.194 1.00 93.81 89 PHE A C 1
ATOM 662 O O . PHE A 1 89 ? -2.915 4.371 -2.197 1.00 93.81 89 PHE A O 1
ATOM 669 N N . LEU A 1 90 ? -2.650 6.014 -3.697 1.00 94.62 90 LEU A N 1
ATOM 670 C CA . LEU A 1 90 ? -3.737 6.833 -3.158 1.00 94.62 90 LEU A CA 1
ATOM 671 C C . LEU A 1 90 ? -5.084 6.109 -3.289 1.00 94.62 90 LEU A C 1
ATOM 673 O O . LEU A 1 90 ? -5.840 6.031 -2.325 1.00 94.62 90 LEU A O 1
ATOM 677 N N . GLY A 1 91 ? -5.362 5.541 -4.466 1.00 93.94 91 GLY A N 1
ATOM 678 C CA . GLY A 1 91 ? -6.595 4.803 -4.716 1.00 93.94 91 GLY A CA 1
ATOM 679 C C . GLY A 1 91 ? -6.740 3.553 -3.847 1.00 93.94 91 GLY A C 1
ATOM 680 O O . GLY A 1 91 ? -7.814 3.309 -3.303 1.00 93.94 91 GLY A O 1
ATOM 681 N N . LEU A 1 92 ? -5.650 2.810 -3.639 1.00 94.88 92 LEU A N 1
ATOM 682 C CA . LEU A 1 92 ? -5.592 1.690 -2.697 1.00 94.88 92 LEU A CA 1
ATOM 683 C C . LEU A 1 92 ? -5.858 2.153 -1.264 1.00 94.88 92 LEU A C 1
ATOM 685 O O . LEU A 1 92 ? -6.620 1.506 -0.554 1.00 94.88 92 LEU A O 1
ATOM 689 N N . GLY A 1 93 ? -5.276 3.282 -0.855 1.00 95.12 93 GLY A N 1
ATOM 690 C CA . GLY A 1 93 ? -5.500 3.861 0.466 1.00 95.12 93 GLY A CA 1
ATOM 691 C C . GLY A 1 93 ? -6.972 4.181 0.715 1.00 95.12 93 GLY A C 1
ATOM 692 O O . GLY A 1 93 ? -7.484 3.849 1.778 1.00 95.12 93 GLY A O 1
ATOM 693 N N . LEU A 1 94 ? -7.662 4.757 -0.276 1.00 95.25 94 LEU A N 1
ATOM 694 C CA . LEU A 1 94 ? -9.099 5.044 -0.197 1.00 95.25 94 LEU A CA 1
ATOM 695 C C . LEU A 1 94 ? -9.946 3.768 -0.116 1.00 95.25 94 LEU A C 1
ATOM 697 O O . LEU A 1 94 ? -10.838 3.684 0.716 1.00 95.25 94 LEU A O 1
ATOM 701 N N . ILE A 1 95 ? -9.646 2.750 -0.929 1.00 94.94 95 ILE A N 1
ATOM 702 C CA . ILE A 1 95 ? -10.366 1.465 -0.877 1.00 94.94 95 ILE A CA 1
ATOM 703 C C . ILE A 1 95 ? -10.191 0.795 0.488 1.00 94.94 95 ILE A C 1
ATOM 705 O O . ILE A 1 95 ? -11.138 0.245 1.040 1.00 94.94 95 ILE A O 1
ATOM 709 N N . LEU A 1 96 ? -8.977 0.823 1.034 1.00 94.31 96 LEU A N 1
ATOM 710 C CA . LEU A 1 96 ? -8.708 0.234 2.338 1.00 94.31 96 LEU A CA 1
ATOM 711 C C . LEU A 1 96 ? -9.326 1.056 3.478 1.00 94.31 96 LEU A C 1
ATOM 713 O O . LEU A 1 96 ? -9.784 0.466 4.451 1.00 94.31 96 LEU A O 1
ATOM 717 N N . ALA A 1 97 ? -9.369 2.385 3.367 1.00 94.69 97 ALA A N 1
ATOM 718 C CA . ALA A 1 97 ? -10.081 3.228 4.322 1.00 94.69 97 ALA A CA 1
ATOM 719 C C . ALA A 1 97 ? -11.575 2.879 4.358 1.00 94.69 97 ALA A C 1
ATOM 721 O O . ALA A 1 97 ? -12.070 2.579 5.435 1.00 94.69 97 ALA A O 1
ATOM 722 N N . ASP A 1 98 ? -12.232 2.778 3.197 1.00 93.38 98 ASP A N 1
ATOM 723 C CA . ASP A 1 98 ? -13.636 2.346 3.081 1.00 93.38 98 ASP A CA 1
ATOM 724 C C . ASP A 1 98 ? -13.895 0.961 3.700 1.00 93.38 98 ASP A C 1
ATOM 726 O O . ASP A 1 98 ? -14.941 0.698 4.290 1.00 93.38 98 ASP A O 1
ATOM 730 N N . LEU A 1 99 ? -12.920 0.055 3.569 1.00 93.44 99 LEU A N 1
ATOM 731 C CA . LEU A 1 99 ? -13.034 -1.320 4.046 1.00 93.44 99 LEU A CA 1
ATOM 732 C C . LEU A 1 99 ? -12.884 -1.449 5.570 1.00 93.44 99 LEU A C 1
ATOM 734 O O . LEU A 1 99 ? -13.518 -2.316 6.176 1.00 93.44 99 LEU A O 1
ATOM 738 N N . PHE A 1 100 ? -12.003 -0.655 6.185 1.00 92.19 100 PHE A N 1
ATOM 739 C CA . PHE A 1 100 ? -11.608 -0.828 7.588 1.00 92.19 100 PHE A CA 1
ATOM 740 C C . PHE A 1 100 ? -12.127 0.261 8.530 1.00 92.19 100 PHE A C 1
ATOM 742 O O . PHE A 1 100 ? -12.245 -0.013 9.729 1.00 92.19 100 PHE A O 1
ATOM 749 N N . ASP A 1 101 ? -12.424 1.459 8.027 1.00 92.25 101 ASP A N 1
ATOM 750 C CA . ASP A 1 101 ? -12.962 2.573 8.804 1.00 92.25 101 ASP A CA 1
ATOM 751 C C . ASP A 1 101 ? -14.490 2.671 8.622 1.00 92.25 101 ASP A C 1
ATOM 753 O O . ASP A 1 101 ? -14.963 2.957 7.524 1.00 92.25 101 ASP A O 1
ATOM 757 N N . PRO A 1 102 ? -15.292 2.443 9.679 1.00 88.12 102 PRO A N 1
ATOM 758 C CA . PRO A 1 102 ? -16.746 2.568 9.613 1.00 88.12 102 PRO A CA 1
ATOM 759 C C . PRO A 1 102 ? -17.252 3.974 9.266 1.00 88.12 102 PRO A C 1
ATOM 761 O O . PRO A 1 102 ? -18.395 4.093 8.809 1.00 88.12 102 PRO A O 1
ATOM 764 N N . ASP A 1 103 ? -16.455 5.010 9.535 1.00 89.50 103 ASP A N 1
ATOM 765 C CA . ASP A 1 103 ? -16.831 6.410 9.337 1.00 89.50 103 ASP A CA 1
ATOM 766 C C . ASP A 1 103 ? -16.535 6.885 7.905 1.00 89.50 103 ASP A C 1
ATOM 768 O O . ASP A 1 103 ? -17.209 7.785 7.398 1.00 89.50 103 ASP A O 1
ATOM 772 N N . GLU A 1 104 ? -15.592 6.239 7.218 1.00 85.88 104 GLU A N 1
ATOM 773 C CA . GLU A 1 104 ? -15.208 6.568 5.848 1.00 85.88 104 GLU A CA 1
ATOM 774 C C . GLU A 1 104 ? -16.004 5.695 4.865 1.00 85.88 104 GLU A C 1
ATOM 776 O O . GLU A 1 104 ? -15.681 4.534 4.647 1.00 85.88 104 GLU A O 1
ATOM 781 N N . LYS A 1 105 ? -17.075 6.233 4.271 1.00 86.19 105 LYS A N 1
ATOM 782 C CA . LYS A 1 105 ? -17.948 5.485 3.345 1.00 86.19 105 LYS A CA 1
ATOM 783 C C . LYS A 1 105 ? -17.936 6.061 1.936 1.00 86.19 105 LYS A C 1
ATOM 785 O O . LYS A 1 105 ? -17.756 7.259 1.740 1.00 86.19 105 LYS A O 1
ATOM 790 N N . ASP A 1 106 ? -18.196 5.191 0.964 1.00 86.88 106 ASP A N 1
ATOM 791 C CA . ASP A 1 106 ? -18.255 5.492 -0.471 1.00 86.88 106 ASP A CA 1
ATOM 792 C C . ASP A 1 106 ? -16.934 6.019 -1.069 1.00 86.88 106 ASP A C 1
ATOM 794 O O . ASP A 1 106 ? -16.910 6.570 -2.176 1.00 86.88 106 ASP A O 1
ATOM 798 N N . THR A 1 107 ? -15.801 5.785 -0.400 1.00 88.56 107 THR A N 1
ATOM 799 C CA . THR A 1 107 ? -14.474 6.188 -0.901 1.00 88.56 107 THR A CA 1
ATOM 800 C C . THR A 1 107 ? -13.826 5.133 -1.801 1.00 88.56 107 THR A C 1
ATOM 802 O O . THR A 1 107 ? -12.920 5.451 -2.583 1.00 88.56 107 THR A O 1
ATOM 805 N N . TRP A 1 108 ? -14.363 3.907 -1.829 1.00 88.62 108 TRP A N 1
ATOM 806 C CA . TRP A 1 108 ? -13.901 2.842 -2.725 1.00 88.62 108 TRP A CA 1
ATOM 807 C C . TRP A 1 108 ? -14.078 3.178 -4.218 1.00 88.62 108 TRP A C 1
ATOM 809 O O . TRP A 1 108 ? -13.223 2.812 -5.027 1.00 88.62 108 TRP A O 1
ATOM 819 N N . ARG A 1 109 ? -15.144 3.904 -4.611 1.00 89.69 109 ARG A N 1
ATOM 820 C CA . ARG A 1 109 ? -15.370 4.279 -6.026 1.00 89.69 109 ARG A CA 1
ATOM 821 C C . ARG A 1 109 ? -14.323 5.281 -6.522 1.00 89.69 109 ARG A C 1
ATOM 823 O O . ARG A 1 109 ? -13.689 4.983 -7.538 1.00 89.69 109 ARG A O 1
ATOM 830 N N . PRO A 1 110 ? -14.085 6.426 -5.839 1.00 90.31 110 PRO A N 1
ATOM 831 C CA . PRO A 1 110 ? -12.938 7.281 -6.143 1.00 90.31 110 PRO A CA 1
ATOM 832 C C . PRO A 1 110 ? -11.616 6.507 -6.167 1.00 90.31 110 PRO A C 1
ATOM 834 O O . PRO A 1 110 ? -10.801 6.728 -7.061 1.00 90.31 110 PRO A O 1
ATOM 837 N N . GLY A 1 111 ? -11.422 5.566 -5.237 1.00 91.12 111 GLY A N 1
ATOM 838 C CA . GLY A 1 111 ? -10.213 4.750 -5.175 1.00 91.12 111 GLY A CA 1
ATOM 839 C C . GLY A 1 111 ? -9.988 3.886 -6.420 1.00 91.12 111 GLY A C 1
ATOM 840 O O . GLY A 1 111 ? -8.907 3.923 -7.009 1.00 9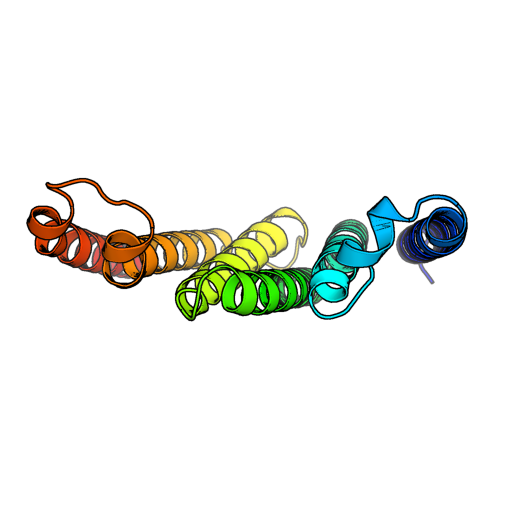1.12 111 GLY A O 1
ATOM 841 N N . LEU A 1 112 ? -11.018 3.178 -6.891 1.00 89.31 112 LEU A N 1
ATOM 842 C CA . LEU A 1 112 ? -10.945 2.396 -8.131 1.00 89.31 112 LEU A CA 1
ATOM 843 C C . LEU A 1 112 ? -10.698 3.269 -9.360 1.00 89.31 112 LEU A C 1
ATOM 845 O O . LEU A 1 112 ? -9.927 2.880 -10.236 1.00 89.31 112 LEU A O 1
ATOM 849 N N . ILE A 1 113 ? -11.317 4.451 -9.421 1.00 89.81 113 ILE A N 1
ATOM 850 C CA . ILE A 1 113 ? -11.080 5.411 -10.505 1.00 89.81 113 ILE A CA 1
ATOM 851 C C . ILE A 1 113 ? -9.606 5.823 -10.525 1.00 89.81 113 ILE A C 1
ATOM 853 O O . ILE A 1 113 ? -8.994 5.817 -11.589 1.00 89.81 113 ILE A O 1
ATOM 857 N N . LEU A 1 114 ? -9.009 6.125 -9.369 1.00 90.56 114 LEU A N 1
ATOM 858 C CA . LEU A 1 114 ? -7.594 6.494 -9.278 1.00 90.56 114 LEU A CA 1
ATOM 859 C C . LEU A 1 114 ? -6.658 5.356 -9.692 1.00 90.56 114 LEU A C 1
ATOM 861 O O . LEU A 1 114 ? -5.695 5.603 -10.418 1.00 90.56 114 LEU A O 1
ATOM 865 N N . ILE A 1 115 ? -6.955 4.115 -9.295 1.00 89.69 1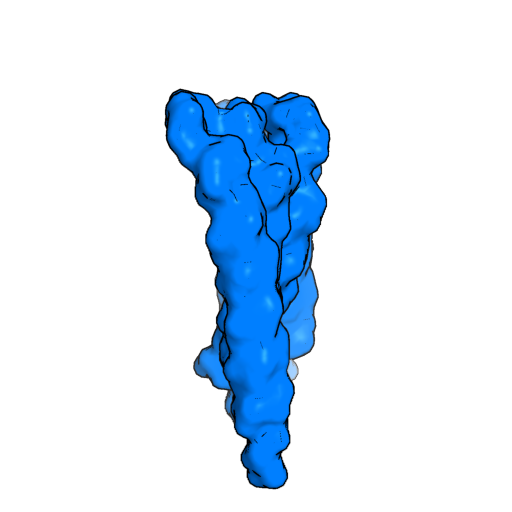15 ILE A N 1
ATOM 866 C CA . ILE A 1 115 ? -6.195 2.938 -9.740 1.00 89.69 115 ILE A CA 1
ATOM 867 C C . ILE A 1 115 ? -6.324 2.763 -11.256 1.00 89.69 115 ILE A C 1
ATOM 869 O O . ILE A 1 115 ? -5.321 2.554 -11.936 1.00 89.69 115 ILE A O 1
ATOM 873 N N . ALA A 1 116 ? -7.530 2.897 -11.809 1.00 87.62 116 ALA A N 1
ATOM 874 C CA . ALA A 1 116 ? -7.761 2.765 -13.243 1.00 87.62 116 ALA A CA 1
ATOM 875 C C . ALA A 1 116 ? -7.044 3.870 -14.040 1.00 87.62 116 ALA A C 1
ATOM 877 O O . ALA A 1 116 ? -6.367 3.582 -15.026 1.00 87.62 116 ALA A O 1
ATOM 878 N N . VAL A 1 117 ? -7.116 5.124 -13.584 1.00 86.00 117 VAL A N 1
ATOM 879 C CA . VAL A 1 117 ? -6.381 6.253 -14.176 1.00 86.00 117 VAL A CA 1
ATOM 880 C C . VAL A 1 117 ? -4.872 6.021 -14.093 1.00 86.00 117 VAL A C 1
ATOM 882 O O . VAL A 1 117 ? -4.177 6.192 -15.091 1.00 86.00 117 VAL A O 1
ATOM 885 N N . SER A 1 118 ? -4.361 5.576 -12.942 1.00 86.38 118 SER A N 1
ATOM 886 C CA . SER A 1 118 ? -2.951 5.219 -12.758 1.00 86.38 118 SER A CA 1
ATOM 887 C C . SER A 1 118 ? -2.502 4.128 -13.735 1.00 86.38 118 SER A C 1
ATOM 889 O O . SER A 1 118 ? -1.467 4.277 -14.383 1.00 86.38 118 SER A O 1
ATOM 891 N N . ALA A 1 119 ? -3.304 3.075 -13.907 1.00 83.19 119 ALA A N 1
ATOM 892 C CA . ALA A 1 119 ? -3.020 1.988 -14.837 1.00 83.19 119 ALA A CA 1
ATOM 893 C C . ALA A 1 119 ? -2.969 2.476 -16.289 1.00 83.19 119 ALA A C 1
ATOM 895 O O . ALA A 1 119 ? -2.059 2.112 -17.034 1.00 83.19 119 ALA A O 1
ATOM 896 N N . VAL A 1 120 ? -3.896 3.346 -16.697 1.00 81.94 120 VAL A N 1
ATOM 897 C CA . VAL A 1 120 ? -3.856 3.906 -18.049 1.00 81.94 120 VAL A CA 1
ATOM 898 C C . VAL A 1 120 ? -2.656 4.835 -18.241 1.00 81.94 120 VAL A C 1
ATOM 900 O O . VAL A 1 120 ? -1.969 4.734 -19.258 1.00 81.94 120 VAL A O 1
ATOM 903 N N . LEU A 1 121 ? -2.349 5.701 -17.273 1.00 79.44 121 LEU A N 1
ATOM 904 C CA . LEU A 1 121 ? -1.151 6.543 -17.324 1.00 79.44 121 LEU A CA 1
ATOM 905 C C . LEU A 1 121 ? 0.120 5.695 -17.409 1.00 79.44 121 LEU A C 1
ATOM 907 O O . LEU A 1 121 ? 1.011 6.008 -18.197 1.00 79.44 121 LEU A O 1
ATOM 911 N N . PHE A 1 122 ? 0.184 4.590 -16.664 1.00 78.50 122 PHE A N 1
ATOM 912 C CA . PHE A 1 122 ? 1.275 3.631 -16.764 1.00 78.50 122 PHE A CA 1
ATOM 913 C C . PHE A 1 122 ? 1.372 3.039 -18.173 1.00 78.50 122 PHE A C 1
ATOM 915 O O . PHE A 1 122 ? 2.459 3.027 -18.736 1.00 78.50 122 PHE A O 1
ATOM 922 N N . LEU A 1 123 ? 0.267 2.620 -18.795 1.00 76.56 123 LEU A N 1
ATOM 923 C CA . LEU A 1 123 ? 0.287 2.103 -20.170 1.00 76.56 123 LEU A CA 1
ATOM 924 C C . LEU A 1 123 ? 0.734 3.158 -21.196 1.00 76.56 123 LEU A C 1
ATOM 926 O O . LEU A 1 123 ? 1.500 2.839 -22.105 1.00 76.56 123 LEU A O 1
ATOM 930 N N . LEU A 1 124 ? 0.295 4.409 -21.041 1.00 74.75 124 LEU A N 1
ATOM 931 C CA . LEU A 1 124 ? 0.635 5.504 -21.953 1.00 74.75 124 LEU A CA 1
ATOM 932 C C . LEU A 1 124 ? 2.101 5.949 -21.829 1.00 74.75 124 LEU A C 1
ATOM 934 O O . LEU A 1 124 ? 2.746 6.212 -22.846 1.00 74.75 124 LEU A O 1
ATOM 938 N N . LEU A 1 125 ? 2.614 6.038 -20.598 1.00 73.94 125 LEU A N 1
ATOM 939 C CA . LEU A 1 125 ? 3.930 6.607 -20.288 1.00 73.94 125 LEU A CA 1
ATOM 940 C C . LEU A 1 125 ? 5.011 5.532 -20.108 1.00 73.94 125 LEU A C 1
ATOM 942 O O . LEU A 1 125 ? 6.093 5.636 -20.680 1.00 73.94 125 LEU A O 1
ATOM 946 N N . GLY A 1 126 ? 4.720 4.493 -19.324 1.00 66.50 126 GLY A N 1
ATOM 947 C CA . GLY A 1 126 ? 5.642 3.407 -18.983 1.00 66.50 126 GLY A CA 1
ATOM 948 C C . GLY A 1 126 ? 5.511 2.169 -19.874 1.00 66.50 126 GLY A C 1
ATOM 949 O O . GLY A 1 126 ? 6.494 1.462 -20.084 1.00 66.50 126 GLY A O 1
ATOM 950 N N . GLY A 1 127 ? 4.336 1.922 -20.461 1.00 64.31 127 GLY A N 1
ATOM 951 C CA . GLY A 1 127 ? 4.056 0.735 -21.273 1.00 64.31 127 GLY A CA 1
ATOM 952 C C . GLY A 1 127 ? 5.018 0.576 -22.450 1.00 64.31 127 GLY A C 1
ATOM 953 O O . GLY A 1 127 ? 5.460 -0.530 -22.724 1.00 64.31 127 GLY A O 1
ATOM 954 N N . LYS A 1 128 ? 5.450 1.682 -23.071 1.00 62.03 128 LYS A N 1
ATOM 955 C CA . LYS A 1 128 ? 6.444 1.660 -24.161 1.00 62.03 128 LYS A CA 1
ATOM 956 C C . LYS A 1 128 ? 7.836 1.187 -23.724 1.00 62.03 128 LYS A C 1
ATOM 958 O O . LYS A 1 128 ? 8.569 0.658 -24.552 1.00 62.03 128 LYS A O 1
ATOM 963 N N . LYS A 1 129 ? 8.210 1.409 -22.459 1.00 66.94 129 LYS A N 1
ATOM 964 C CA . LYS A 1 129 ? 9.536 1.086 -21.910 1.00 66.94 129 LYS A CA 1
ATOM 965 C C . LYS A 1 129 ? 9.558 -0.281 -21.223 1.00 66.94 129 LYS A C 1
ATOM 967 O O . LYS A 1 129 ? 10.538 -1.003 -21.360 1.00 66.94 129 LYS A O 1
ATOM 972 N N . TYR A 1 130 ? 8.488 -0.641 -20.512 1.00 65.50 130 TYR A N 1
ATOM 973 C CA . TYR A 1 130 ? 8.447 -1.842 -19.666 1.00 65.50 130 TYR A CA 1
ATOM 974 C C . TYR A 1 130 ? 7.634 -3.005 -20.249 1.00 65.50 130 TYR A C 1
ATOM 976 O O . TYR A 1 130 ? 7.839 -4.142 -19.834 1.00 65.50 130 TYR A O 1
ATOM 984 N N . LEU A 1 131 ? 6.748 -2.759 -21.223 1.00 65.81 131 LEU A N 1
ATOM 985 C CA . LEU A 1 131 ? 6.051 -3.797 -21.989 1.00 65.81 131 LEU A CA 1
ATOM 986 C C . LEU A 1 131 ? 6.451 -3.680 -23.474 1.00 65.81 131 LEU A C 1
ATOM 988 O O . LEU A 1 131 ? 5.748 -3.029 -24.252 1.00 65.81 131 LEU A O 1
ATOM 992 N N . PRO A 1 132 ? 7.565 -4.305 -23.906 1.00 59.88 132 PRO A N 1
ATOM 993 C CA . PRO A 1 132 ? 8.005 -4.299 -25.300 1.00 59.88 132 PRO A CA 1
ATOM 994 C C . PRO A 1 132 ? 7.120 -5.224 -26.154 1.00 59.88 132 PRO A C 1
ATOM 996 O O . PRO A 1 132 ? 7.570 -6.224 -26.706 1.00 59.88 132 PRO A O 1
ATOM 999 N N . TRP A 1 133 ? 5.829 -4.910 -26.249 1.00 56.91 133 TRP A N 1
ATOM 1000 C CA . TRP A 1 133 ? 4.903 -5.587 -27.145 1.00 56.91 133 TRP A CA 1
ATOM 1001 C C . TRP A 1 133 ? 4.801 -4.766 -28.435 1.00 56.91 133 TRP A C 1
ATOM 1003 O O . TRP A 1 133 ? 4.357 -3.614 -28.370 1.00 56.91 133 TRP A O 1
ATOM 1013 N N . PRO A 1 134 ? 5.156 -5.319 -29.612 1.00 59.03 134 PRO A N 1
ATOM 1014 C CA . PRO A 1 134 ? 5.229 -4.575 -30.877 1.00 59.03 134 PRO A CA 1
ATOM 1015 C C . PRO A 1 134 ? 3.921 -3.900 -31.340 1.00 59.03 134 PRO A C 1
ATOM 1017 O O . PRO A 1 134 ? 3.929 -3.165 -32.321 1.00 59.03 134 PRO A O 1
ATOM 1020 N N . GLN A 1 135 ? 2.803 -4.114 -30.640 1.00 61.59 135 GLN A N 1
ATOM 1021 C CA . GLN A 1 135 ? 1.477 -3.597 -30.988 1.00 61.59 135 GLN A CA 1
ATOM 1022 C C . GLN A 1 135 ? 0.903 -2.611 -29.954 1.00 61.59 135 GLN A C 1
ATOM 1024 O O 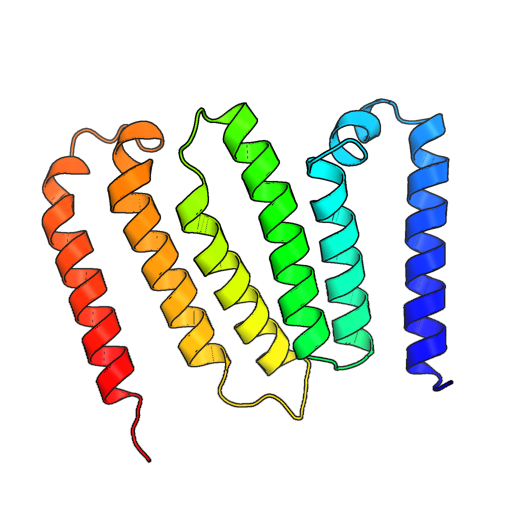. GLN A 1 135 ? -0.088 -1.950 -30.245 1.00 61.59 135 GLN A O 1
ATOM 1029 N N . LEU A 1 136 ? 1.511 -2.443 -28.770 1.00 59.12 136 LEU A N 1
ATOM 1030 C CA . LEU A 1 136 ? 0.975 -1.559 -27.715 1.00 59.12 136 LEU A CA 1
ATOM 1031 C C . LEU A 1 136 ? 0.948 -0.078 -28.116 1.00 59.12 136 LEU A C 1
ATOM 1033 O O . LEU A 1 136 ? 0.059 0.661 -27.696 1.00 59.12 136 LEU A O 1
ATOM 1037 N N . SER A 1 137 ? 1.871 0.357 -28.976 1.00 58.81 137 SER A N 1
ATOM 1038 C CA . SER A 1 137 ? 1.874 1.716 -29.533 1.00 58.81 137 SER A CA 1
ATOM 1039 C C . SER A 1 137 ? 0.606 2.018 -30.343 1.00 58.81 137 SER A C 1
ATOM 1041 O O . SER A 1 137 ? 0.089 3.135 -30.255 1.00 58.81 137 SER A O 1
ATOM 1043 N N . ALA A 1 138 ? 0.059 1.020 -31.048 1.00 66.06 138 ALA A N 1
ATOM 1044 C CA . ALA A 1 138 ? -1.185 1.134 -31.809 1.00 66.06 138 ALA A CA 1
ATOM 1045 C C . ALA A 1 138 ? -2.431 1.240 -30.908 1.00 66.06 138 ALA A C 1
ATOM 1047 O O . ALA A 1 138 ? -3.433 1.815 -31.323 1.00 66.06 138 ALA A O 1
ATOM 1048 N N . PHE A 1 139 ? -2.362 0.758 -29.659 1.00 67.12 139 PHE A N 1
ATOM 1049 C CA . PHE A 1 139 ? -3.454 0.827 -28.677 1.00 67.12 139 PHE A CA 1
ATOM 1050 C C . PHE A 1 139 ? -3.434 2.093 -27.806 1.00 67.12 139 PHE A C 1
ATOM 1052 O O . PHE A 1 139 ? -4.332 2.286 -26.987 1.00 67.12 139 PHE A O 1
ATOM 1059 N N . SER A 1 140 ? -2.464 2.995 -27.995 1.00 66.94 140 SER A N 1
ATOM 1060 C CA . SER A 1 140 ? -2.431 4.277 -27.273 1.00 66.94 140 SER A CA 1
ATOM 1061 C C . SER A 1 140 ? -3.712 5.125 -27.424 1.00 66.94 140 SER A C 1
ATOM 1063 O O . SER A 1 140 ? -4.149 5.685 -26.415 1.00 66.94 140 SER A O 1
ATOM 1065 N N . PRO A 1 141 ? -4.408 5.166 -28.583 1.00 74.25 141 PRO A N 1
ATOM 1066 C CA . PRO A 1 141 ? -5.703 5.842 -28.682 1.00 74.25 141 PRO A CA 1
ATOM 1067 C C . PRO A 1 141 ? -6.797 5.145 -27.858 1.00 74.25 141 PRO A C 1
ATOM 1069 O O . PRO A 1 141 ? -7.655 5.811 -27.283 1.00 74.25 141 PRO A O 1
ATOM 1072 N N . LEU A 1 142 ? -6.748 3.811 -27.749 1.00 76.75 142 LEU A N 1
ATOM 1073 C CA . LEU A 1 142 ? -7.700 3.020 -26.965 1.00 76.75 142 LEU A CA 1
ATOM 1074 C C . LEU A 1 142 ? -7.544 3.287 -25.460 1.00 76.75 142 LEU A C 1
ATOM 1076 O O . LEU A 1 142 ? -8.531 3.373 -24.737 1.00 76.75 142 LEU A O 1
ATOM 1080 N N . ALA A 1 143 ? -6.307 3.474 -24.998 1.00 70.94 143 ALA A N 1
ATOM 1081 C CA . ALA A 1 143 ? -6.005 3.892 -23.633 1.00 70.94 143 ALA A CA 1
ATOM 1082 C C . ALA A 1 143 ? -6.587 5.288 -23.324 1.00 70.94 143 ALA A C 1
ATOM 1084 O O . ALA A 1 143 ? -7.253 5.469 -22.307 1.00 70.94 143 ALA A O 1
ATOM 1085 N N . ILE A 1 144 ? -6.435 6.260 -24.230 1.00 75.12 144 ILE A N 1
ATOM 1086 C CA . ILE A 1 144 ? -7.060 7.589 -24.082 1.00 75.12 144 ILE A CA 1
ATOM 1087 C C . ILE A 1 144 ? -8.592 7.471 -24.044 1.00 75.12 144 ILE A C 1
ATOM 1089 O O . ILE A 1 144 ? -9.237 8.085 -23.193 1.00 75.12 144 ILE A O 1
ATOM 1093 N N . ALA A 1 145 ? -9.177 6.642 -24.914 1.00 78.94 145 ALA A N 1
ATOM 1094 C CA . ALA A 1 145 ? -10.612 6.369 -24.907 1.00 78.94 145 ALA A CA 1
ATOM 1095 C C . ALA A 1 145 ? -11.078 5.724 -23.588 1.00 78.94 145 ALA A C 1
ATOM 1097 O O . ALA A 1 145 ? -12.119 6.110 -23.061 1.00 78.94 145 ALA A O 1
ATOM 1098 N N . LEU A 1 146 ? -10.294 4.805 -23.013 1.00 79.50 146 LEU A N 1
ATOM 1099 C CA . LEU A 1 146 ? -10.556 4.206 -21.700 1.00 79.50 146 LEU A CA 1
ATOM 1100 C C . LEU A 1 146 ? -10.526 5.246 -20.577 1.00 79.50 146 LEU A C 1
ATOM 1102 O O . LEU A 1 146 ? -11.415 5.230 -19.733 1.00 79.50 146 LEU A O 1
ATOM 1106 N N . VAL A 1 147 ? -9.571 6.183 -20.577 1.00 76.06 147 VAL A N 1
ATOM 1107 C CA . VAL A 1 147 ? -9.564 7.304 -19.614 1.00 76.06 147 VAL A CA 1
ATOM 1108 C C . VAL A 1 147 ? -10.817 8.150 -19.770 1.00 76.06 147 VAL A C 1
ATOM 1110 O O . VAL A 1 147 ? -11.491 8.416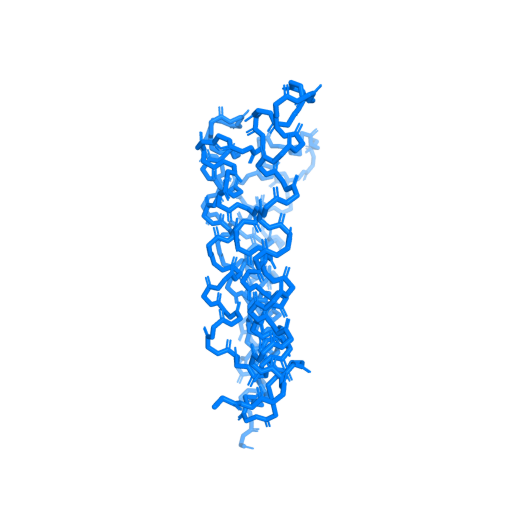 -18.778 1.00 76.06 147 VAL A O 1
ATOM 1113 N N . GLY A 1 148 ? -11.169 8.525 -21.002 1.00 75.94 148 GLY A N 1
ATOM 1114 C CA . GLY A 1 148 ? -12.404 9.258 -21.279 1.00 75.94 148 GLY A CA 1
ATOM 1115 C C . GLY A 1 148 ? -13.636 8.518 -20.753 1.00 75.94 148 GLY A C 1
ATOM 1116 O O . GLY A 1 148 ? -14.456 9.105 -20.053 1.00 75.94 148 GLY A O 1
ATOM 1117 N N . LEU A 1 149 ? -13.724 7.210 -21.001 1.00 82.31 149 LEU A N 1
ATOM 1118 C CA . LEU A 1 149 ? -14.805 6.362 -20.508 1.00 82.31 149 LEU A CA 1
ATOM 1119 C C . LEU A 1 149 ? -14.841 6.306 -18.975 1.00 82.31 149 LEU A C 1
ATOM 1121 O O . LEU A 1 149 ? -15.914 6.451 -18.396 1.00 82.31 149 LEU A O 1
ATOM 1125 N N . ILE A 1 150 ? -13.692 6.155 -18.311 1.00 78.88 150 ILE A N 1
ATOM 1126 C CA . ILE A 1 150 ? -13.591 6.172 -16.845 1.00 78.88 150 ILE A CA 1
ATOM 1127 C C . ILE A 1 150 ? -14.105 7.505 -16.293 1.00 78.88 150 ILE A C 1
ATOM 1129 O O . ILE A 1 150 ? -14.887 7.498 -15.347 1.00 78.88 150 ILE A O 1
ATOM 1133 N N . TYR A 1 151 ? -13.739 8.640 -16.895 1.00 76.50 151 TYR A N 1
ATOM 1134 C CA . TYR A 1 151 ? -14.234 9.956 -16.475 1.00 76.50 151 TYR A CA 1
ATOM 1135 C C . TYR A 1 151 ? -15.741 10.123 -16.698 1.00 76.50 151 TYR A C 1
ATOM 1137 O O . TYR A 1 151 ? -16.421 10.685 -15.840 1.00 76.50 151 TYR A O 1
ATOM 1145 N N . ILE A 1 152 ? -16.283 9.609 -17.806 1.00 79.81 152 ILE A N 1
ATOM 1146 C CA . ILE A 1 152 ? -17.729 9.618 -18.070 1.00 79.81 152 ILE A CA 1
ATOM 1147 C C . ILE A 1 152 ? -18.461 8.770 -17.025 1.00 79.81 152 ILE A C 1
ATOM 1149 O O . ILE A 1 152 ? -19.418 9.239 -16.414 1.00 79.81 152 ILE A O 1
ATOM 1153 N N . LEU A 1 153 ? -17.991 7.548 -16.766 1.00 79.25 153 LEU A N 1
ATOM 1154 C CA . LEU A 1 153 ? -18.576 6.654 -15.764 1.00 79.25 153 LEU A CA 1
ATOM 1155 C C . LEU A 1 153 ? -18.464 7.233 -14.348 1.00 79.25 153 LEU A C 1
ATOM 1157 O O . LEU A 1 153 ? -19.429 7.181 -13.586 1.00 79.25 153 LEU A O 1
ATOM 1161 N N . ALA A 1 154 ? -17.330 7.846 -14.009 1.00 70.94 154 ALA A N 1
ATOM 1162 C CA . ALA A 1 154 ? -17.132 8.557 -12.751 1.00 70.94 154 ALA A CA 1
ATOM 1163 C C . ALA A 1 154 ? -18.100 9.744 -12.608 1.00 70.94 154 ALA A C 1
ATOM 1165 O O . ALA A 1 154 ? -18.719 9.920 -11.558 1.00 70.94 154 ALA A O 1
ATOM 1166 N N . GLY A 1 155 ? -18.276 10.529 -13.675 1.00 71.75 155 GLY A N 1
ATOM 1167 C CA . GLY A 1 155 ? -19.215 11.649 -13.725 1.00 71.75 155 GLY A CA 1
ATOM 1168 C C . GLY A 1 155 ? -20.675 11.210 -13.596 1.00 71.75 155 GLY A C 1
ATOM 1169 O O . GLY A 1 155 ? -21.449 11.859 -12.901 1.00 71.75 155 GLY A O 1
ATOM 1170 N N . LEU A 1 156 ? -21.041 10.075 -14.195 1.00 75.94 156 LEU A N 1
ATOM 1171 C CA . LEU A 1 156 ? -22.378 9.484 -14.086 1.00 75.94 156 LEU A CA 1
ATOM 1172 C C . LEU A 1 156 ? -22.631 8.840 -12.716 1.00 75.94 156 LEU A C 1
ATOM 1174 O O . LEU A 1 156 ? -23.763 8.848 -12.233 1.00 75.94 156 LEU A O 1
ATOM 1178 N N . SER A 1 157 ? -21.587 8.304 -12.074 1.00 66.94 157 SER A N 1
ATOM 1179 C CA . SER A 1 157 ? -21.659 7.746 -10.720 1.00 66.94 157 SER A CA 1
ATOM 1180 C C . SER A 1 157 ? -21.815 8.820 -9.639 1.00 66.94 157 SER A C 1
ATOM 1182 O O . SER A 1 157 ? -22.201 8.478 -8.521 1.00 66.94 157 SER A O 1
ATOM 1184 N N . ARG A 1 158 ? -21.563 10.102 -9.939 1.00 56.16 158 ARG A N 1
ATOM 1185 C CA . ARG A 1 158 ? -22.035 11.225 -9.115 1.00 56.16 158 ARG A CA 1
ATOM 1186 C C . ARG A 1 158 ? -23.545 11.385 -9.315 1.00 56.16 158 ARG A C 1
ATOM 1188 O O . ARG A 1 158 ? -24.009 12.291 -10.001 1.00 56.16 158 ARG A O 1
ATOM 1195 N N . LYS A 1 159 ? -24.336 10.497 -8.717 1.00 45.06 159 LYS A N 1
ATOM 1196 C CA . LYS A 1 159 ? -25.787 10.668 -8.620 1.00 45.06 159 LYS A CA 1
ATOM 1197 C C . LYS A 1 159 ? -26.197 10.647 -7.148 1.00 45.06 159 LYS A C 1
ATOM 1199 O O . LYS A 1 159 ? -26.141 9.584 -6.549 1.00 45.06 159 LYS A O 1
ATOM 1204 N N . LYS A 1 160 ? -26.587 11.845 -6.682 1.00 44.88 160 LYS A N 1
ATOM 1205 C CA . LYS A 1 160 ? -27.289 12.235 -5.441 1.00 44.88 160 LYS A CA 1
ATOM 1206 C C . LYS A 1 160 ? -26.925 11.498 -4.158 1.00 44.88 160 LYS A C 1
ATOM 1208 O O . LYS A 1 160 ? -27.418 10.368 -3.981 1.00 44.88 160 LYS A O 1
#

Secondary structure (DSSP, 8-state):
--HHHHHHHHHHHHHHHHHHHHHHH-GGGHHHHSTTTTHHHHHHHHHHHHHHHT-HHHHHHHHHHHHHHHHHHHHHHHTS--TTHHHHHHHHHHHHHHHH-SS--S-HHHHHHHHHHHHHHIIIIIHHHH---TTGGGGHHHHHHHHHHHHHHHHHH---

Solvent-accessible surface area (backbone atoms only — not comparable to full-atom values): 8094 Å² total; per-residue (Å²): 134,52,74,54,54,52,50,35,51,51,51,49,53,50,52,51,51,50,51,61,56,46,46,80,78,35,74,85,43,49,68,53,69,31,91,47,33,33,34,31,62,52,11,50,54,37,30,56,34,18,46,66,64,40,35,27,73,50,20,27,52,15,30,37,38,21,34,51,9,51,33,56,41,44,26,75,74,60,75,70,65,35,77,42,51,49,41,27,24,48,10,50,9,30,33,51,12,36,73,43,9,92,85,42,69,81,34,38,62,63,9,52,52,30,31,52,50,18,51,42,46,32,48,71,69,30,27,74,76,76,47,87,50,99,57,56,77,77,42,46,65,55,45,54,50,49,49,52,49,51,53,50,52,54,58,63,66,68,64,135

pLDDT: mean 83.72, std 11.69, range [44.88, 96.12]

Mean predicted aligned error: 8.06 Å